Protein AF-A7F3C4-F1 (afdb_monomer_lite)

Structure (mmCIF, N/CA/C/O backbone):
data_AF-A7F3C4-F1
#
_entry.id   AF-A7F3C4-F1
#
loop_
_atom_site.group_PDB
_atom_site.id
_atom_site.type_symbol
_atom_site.label_atom_id
_atom_site.label_alt_id
_atom_site.label_comp_id
_atom_site.label_asym_id
_atom_site.label_entity_id
_atom_site.label_seq_id
_atom_site.pdbx_PDB_ins_code
_atom_site.Cartn_x
_atom_site.Cartn_y
_atom_site.Cartn_z
_atom_site.occupancy
_atom_site.B_iso_or_equiv
_atom_site.auth_seq_id
_atom_site.auth_comp_id
_atom_site.auth_asym_id
_atom_site.auth_atom_id
_atom_site.pdbx_PDB_model_num
ATOM 1 N N . MET A 1 1 ? -6.009 10.114 40.601 1.00 38.56 1 MET A N 1
ATOM 2 C CA . MET A 1 1 ? -4.936 9.278 40.024 1.00 38.56 1 MET A CA 1
ATOM 3 C C . MET A 1 1 ? -4.906 9.571 38.537 1.00 38.56 1 MET A C 1
ATOM 5 O O . MET A 1 1 ? -5.740 9.058 37.808 1.00 38.56 1 MET A O 1
ATOM 9 N N . SER A 1 2 ? -4.064 10.526 38.141 1.00 37.72 2 SER A N 1
ATOM 10 C CA . SER A 1 2 ? -3.932 10.970 36.751 1.00 37.72 2 SER A CA 1
ATOM 11 C C . SER A 1 2 ? -2.917 10.061 36.065 1.00 37.72 2 SER A C 1
ATOM 13 O O . SER A 1 2 ? -1.762 10.023 36.482 1.00 37.72 2 SER A O 1
ATOM 15 N N . SER A 1 3 ? -3.361 9.276 35.087 1.00 44.16 3 SER A N 1
ATOM 16 C CA . SER A 1 3 ? -2.473 8.575 34.164 1.00 44.16 3 SER A CA 1
ATOM 17 C C . SER A 1 3 ? -2.234 9.527 32.997 1.00 44.16 3 SER A C 1
ATOM 19 O O . SER A 1 3 ? -3.132 9.772 32.194 1.00 44.16 3 SER A O 1
ATOM 21 N N . GLU A 1 4 ? -1.057 10.147 32.968 1.00 46.09 4 GLU A N 1
ATOM 22 C CA . GLU A 1 4 ? -0.654 11.021 31.870 1.00 46.09 4 GLU A CA 1
ATOM 23 C C . GLU A 1 4 ? -0.284 10.172 30.654 1.00 46.09 4 GLU A C 1
ATOM 25 O O . GLU A 1 4 ? 0.766 9.532 30.595 1.00 46.09 4 GLU A O 1
ATOM 30 N N . TYR A 1 5 ? -1.176 10.177 29.670 1.00 38.34 5 TYR A N 1
ATOM 31 C CA . TYR A 1 5 ? -0.894 9.744 28.313 1.00 38.34 5 TYR A CA 1
ATOM 32 C C . TYR A 1 5 ? 0.098 10.730 27.673 1.00 38.34 5 TYR A C 1
ATOM 34 O O . TYR A 1 5 ? -0.235 11.900 27.479 1.00 38.34 5 TYR A O 1
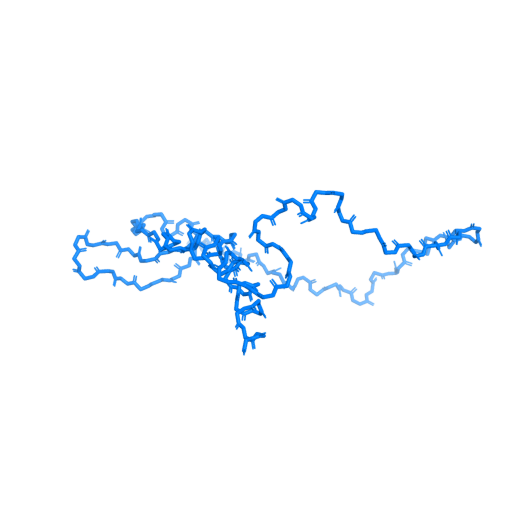ATOM 42 N N . LYS A 1 6 ? 1.317 10.277 27.349 1.00 49.38 6 LYS A N 1
ATOM 43 C CA . LYS A 1 6 ? 2.278 11.043 26.541 1.00 49.38 6 LYS A CA 1
ATOM 44 C C . LYS A 1 6 ? 2.222 10.547 25.092 1.00 49.38 6 LYS A C 1
ATOM 46 O O . LYS A 1 6 ? 2.658 9.423 24.842 1.00 49.38 6 LYS A O 1
ATOM 51 N N . PRO A 1 7 ? 1.692 11.331 24.139 1.00 39.69 7 PRO A N 1
ATOM 52 C CA . PRO A 1 7 ? 1.744 10.961 22.732 1.00 39.69 7 PRO A CA 1
ATOM 53 C C . PRO A 1 7 ? 3.201 10.949 22.248 1.00 39.69 7 PRO A C 1
ATOM 55 O O . PRO A 1 7 ? 4.004 11.791 22.649 1.00 39.69 7 PRO A O 1
ATOM 58 N N . PHE A 1 8 ? 3.532 9.994 21.376 1.00 41.62 8 PHE A N 1
ATOM 59 C CA . PHE A 1 8 ? 4.789 9.968 20.629 1.00 41.62 8 PHE A CA 1
ATOM 60 C C . PHE A 1 8 ? 4.778 11.142 19.643 1.00 41.62 8 PHE A C 1
ATOM 62 O O . PHE A 1 8 ? 4.237 11.055 18.540 1.00 41.62 8 PHE A O 1
ATOM 69 N N . LEU A 1 9 ? 5.285 12.285 20.100 1.00 42.53 9 LEU A N 1
ATOM 70 C CA . LEU A 1 9 ? 5.493 13.466 19.279 1.00 42.53 9 LEU A CA 1
ATOM 71 C C . LEU A 1 9 ? 6.650 13.173 18.320 1.00 42.53 9 LEU A C 1
ATOM 73 O O . LEU A 1 9 ? 7.810 13.189 18.718 1.00 42.53 9 LEU A O 1
ATOM 77 N N . LEU A 1 10 ? 6.335 12.963 17.040 1.00 41.47 10 LEU A N 1
ATOM 78 C CA . LEU A 1 10 ? 7.261 13.216 15.931 1.00 41.47 10 LEU A CA 1
ATOM 79 C C . LEU A 1 10 ? 7.435 14.732 15.760 1.00 41.47 10 LEU A C 1
ATOM 81 O O . LEU A 1 10 ? 7.082 15.290 14.731 1.00 41.47 10 LEU A O 1
ATOM 85 N N . ASP A 1 11 ? 7.879 15.394 16.820 1.00 42.53 11 ASP A N 1
ATOM 86 C CA . ASP A 1 11 ? 8.467 16.730 16.802 1.00 42.53 11 ASP A CA 1
ATOM 87 C C . ASP A 1 11 ? 9.097 16.954 18.183 1.00 42.53 11 ASP A C 1
ATOM 89 O O . ASP A 1 11 ? 8.724 17.846 18.950 1.00 42.53 11 ASP A O 1
ATOM 93 N N . GLU A 1 12 ? 10.026 16.071 18.567 1.00 45.69 12 GLU A N 1
ATOM 94 C CA . GLU A 1 12 ? 11.028 16.482 19.541 1.00 45.69 12 GLU A CA 1
ATOM 95 C C . GLU A 1 12 ? 11.844 17.545 18.821 1.00 45.69 12 GLU A C 1
ATOM 97 O O . GLU A 1 12 ? 12.745 17.241 18.038 1.00 45.69 12 GLU A O 1
ATOM 102 N N . LYS A 1 13 ? 11.428 18.804 19.004 1.00 42.22 13 LYS A N 1
ATOM 103 C CA . LYS A 1 13 ? 12.219 19.966 18.637 1.00 42.22 13 LYS A CA 1
ATOM 104 C C . LYS A 1 13 ? 13.604 19.713 19.187 1.00 42.22 13 LYS A C 1
ATOM 106 O O . LYS A 1 13 ? 13.822 19.845 20.392 1.00 42.22 13 LYS A O 1
ATOM 111 N N . ARG A 1 14 ? 14.506 19.325 18.288 1.00 40.12 14 ARG A N 1
ATOM 112 C CA . ARG A 1 14 ? 15.934 19.319 18.525 1.00 40.12 14 ARG A CA 1
ATOM 113 C C . ARG A 1 14 ? 16.229 20.654 19.179 1.00 40.12 14 ARG A C 1
ATOM 115 O O . ARG A 1 14 ? 15.979 21.700 18.581 1.00 40.12 14 ARG A O 1
ATOM 122 N N . SER A 1 15 ? 16.606 20.610 20.450 1.00 41.22 15 SER A N 1
ATOM 123 C CA . SER A 1 15 ? 16.979 21.809 21.173 1.00 41.22 15 SER A CA 1
ATOM 124 C C . SER A 1 15 ? 18.060 22.486 20.335 1.00 41.22 15 SER A C 1
ATOM 126 O O . SER A 1 15 ? 19.036 21.854 19.936 1.00 41.22 15 SER A O 1
ATOM 128 N N . GLU A 1 16 ? 17.876 23.766 20.014 1.00 47.62 16 GLU A N 1
ATOM 129 C CA . GLU A 1 16 ? 18.796 24.544 19.164 1.00 47.62 16 GLU A CA 1
ATOM 130 C C . GLU A 1 16 ? 20.191 24.744 19.807 1.00 47.62 16 GLU A C 1
ATOM 132 O O . GLU A 1 16 ? 20.983 25.553 19.342 1.00 47.62 16 GLU A O 1
ATOM 137 N N . ASN A 1 17 ? 20.503 23.983 20.864 1.00 46.59 17 ASN A N 1
ATOM 138 C CA . ASN A 1 17 ? 21.715 24.048 21.671 1.00 46.59 17 ASN A CA 1
ATOM 139 C C . ASN A 1 17 ? 22.392 22.673 21.848 1.00 46.59 17 ASN A C 1
ATOM 141 O O . ASN A 1 17 ? 23.217 22.520 22.747 1.00 46.59 17 ASN A O 1
ATOM 145 N N . GLU A 1 18 ? 22.067 21.663 21.036 1.00 52.34 18 GLU A N 1
ATOM 146 C CA . GLU A 1 18 ? 23.050 20.606 20.792 1.00 52.34 18 GLU A CA 1
ATOM 147 C C . GLU A 1 18 ? 24.164 21.235 19.961 1.00 52.34 18 GLU A C 1
ATOM 149 O O . GLU A 1 18 ? 24.002 21.441 18.756 1.00 52.34 18 GLU A O 1
ATOM 154 N N . GLU A 1 19 ? 25.280 21.583 20.611 1.00 55.03 19 GLU A N 1
ATOM 155 C CA . GLU A 1 19 ? 26.551 21.750 19.914 1.00 55.03 19 GLU A CA 1
ATOM 156 C C . GLU A 1 19 ? 26.677 20.554 18.980 1.00 55.03 19 GLU A C 1
ATOM 158 O O . GLU A 1 19 ? 26.792 19.413 19.430 1.00 55.03 19 GLU A O 1
ATOM 163 N N . SER A 1 20 ? 26.549 20.806 17.676 1.00 58.72 20 SER A N 1
ATOM 164 C CA . SER A 1 20 ? 26.784 19.785 16.677 1.00 58.72 20 SER A CA 1
ATOM 165 C C . SER A 1 20 ? 28.177 19.265 16.973 1.00 58.72 20 SER A C 1
ATOM 167 O O . SER A 1 20 ? 29.143 20.014 16.794 1.00 58.72 20 SER A O 1
ATOM 169 N N . GLU A 1 21 ? 28.283 18.036 17.483 1.00 60.91 21 GLU A N 1
ATOM 170 C CA . GLU A 1 21 ? 29.562 17.355 17.555 1.00 60.91 21 GLU A CA 1
ATOM 171 C C . GLU A 1 21 ? 30.211 17.582 16.197 1.00 60.91 21 GLU A C 1
ATOM 173 O O . GLU A 1 21 ? 29.628 17.280 15.152 1.00 60.91 21 GLU A O 1
ATOM 178 N N . ASN A 1 22 ? 31.351 18.265 16.197 1.00 60.66 22 ASN A N 1
ATOM 179 C CA . ASN A 1 22 ? 32.056 18.565 14.971 1.00 60.66 22 ASN A CA 1
ATOM 180 C C . ASN A 1 22 ? 32.716 17.259 14.541 1.00 60.66 22 ASN A C 1
ATOM 182 O O . AS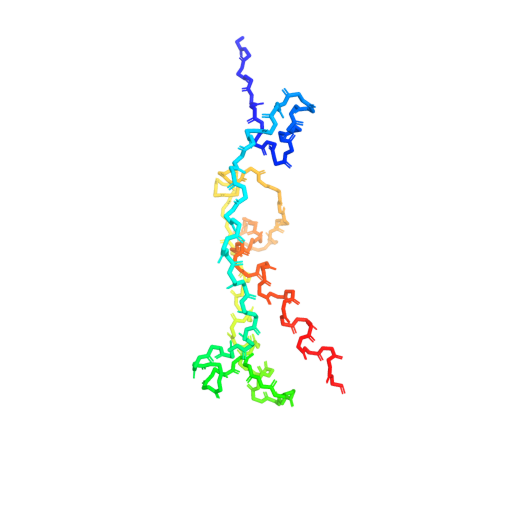N A 1 22 ? 33.890 17.015 14.823 1.00 60.66 22 ASN A O 1
ATOM 186 N N . TRP A 1 23 ? 31.917 16.372 13.949 1.00 64.00 23 TRP A N 1
ATOM 187 C CA . TRP A 1 23 ? 32.405 15.166 13.317 1.00 64.00 23 TRP A CA 1
ATOM 188 C C . TRP A 1 23 ? 33.408 15.631 12.266 1.00 64.00 23 TRP A C 1
ATOM 190 O O . TRP A 1 23 ? 33.032 16.415 11.388 1.00 64.00 23 TRP A O 1
ATOM 200 N N . PRO A 1 24 ? 34.688 15.230 12.368 1.00 75.88 24 PRO A N 1
ATOM 201 C CA . PRO A 1 24 ? 35.686 15.687 11.425 1.00 75.88 24 PRO A CA 1
ATOM 202 C C . PRO A 1 24 ? 35.204 15.311 10.029 1.00 75.88 24 PRO A C 1
ATOM 204 O O . PRO A 1 24 ? 34.923 14.143 9.751 1.00 75.88 24 PRO A O 1
ATOM 207 N N . ALA A 1 25 ? 35.069 16.317 9.164 1.00 76.00 25 ALA A N 1
ATOM 208 C CA . ALA A 1 25 ? 34.800 16.077 7.761 1.00 76.00 25 ALA A CA 1
ATOM 209 C C . ALA A 1 25 ? 35.855 15.089 7.256 1.00 76.00 25 ALA A C 1
ATOM 211 O O . ALA A 1 25 ? 37.054 15.286 7.466 1.00 76.00 25 ALA A O 1
ATOM 212 N N . ILE A 1 26 ? 35.415 13.999 6.629 1.00 82.00 26 ILE A N 1
ATOM 213 C CA . ILE A 1 26 ? 36.334 13.050 6.008 1.00 82.00 26 ILE A CA 1
ATOM 214 C C . ILE A 1 26 ? 36.880 13.759 4.766 1.00 82.00 26 ILE A C 1
ATOM 216 O O . ILE A 1 26 ? 36.268 13.712 3.701 1.00 82.00 26 ILE A O 1
ATOM 220 N N . SER A 1 27 ? 38.000 14.468 4.928 1.00 78.69 27 SER A N 1
ATOM 221 C CA . SER A 1 27 ? 38.593 15.347 3.910 1.00 78.69 27 SER A CA 1
ATOM 222 C C . SER A 1 27 ? 38.863 14.641 2.578 1.00 78.69 27 SER A C 1
ATOM 224 O O . SER A 1 27 ? 38.841 15.278 1.529 1.00 78.69 27 SER A O 1
ATOM 226 N N . ASP A 1 28 ? 39.060 13.321 2.616 1.00 85.56 28 ASP A N 1
ATOM 227 C CA . ASP A 1 28 ? 39.353 12.483 1.451 1.00 85.56 28 ASP A CA 1
ATOM 228 C C . ASP A 1 28 ? 38.136 11.689 0.935 1.00 85.56 28 ASP A C 1
ATOM 230 O O . ASP A 1 28 ? 38.277 10.831 0.056 1.00 85.56 28 ASP A O 1
ATOM 234 N N . LEU A 1 29 ? 36.926 11.947 1.453 1.00 85.31 29 LEU A N 1
ATOM 235 C CA . LEU A 1 29 ? 35.712 11.276 0.991 1.00 85.31 29 LEU A CA 1
ATOM 236 C C . LEU A 1 29 ? 35.343 11.754 -0.415 1.00 85.31 29 LEU A C 1
ATOM 238 O O . LEU A 1 29 ? 34.790 12.834 -0.620 1.00 85.31 29 LEU A O 1
ATOM 242 N N . LYS A 1 30 ? 35.598 10.899 -1.401 1.00 85.75 30 LYS A N 1
ATOM 243 C CA . LYS A 1 30 ? 35.145 11.108 -2.775 1.00 85.75 30 LYS A CA 1
ATOM 244 C C . LYS A 1 30 ? 33.751 10.511 -2.936 1.00 85.75 30 LYS A C 1
ATOM 246 O O . LYS A 1 30 ? 33.610 9.307 -3.127 1.00 85.75 30 LYS A O 1
ATOM 251 N N . ILE A 1 31 ? 32.722 11.352 -2.859 1.00 85.50 31 ILE A N 1
ATOM 252 C CA . ILE A 1 31 ? 31.350 10.946 -3.179 1.00 85.50 31 ILE A CA 1
ATOM 253 C C . ILE A 1 31 ? 31.212 10.912 -4.700 1.00 85.50 31 ILE A C 1
ATOM 255 O O . ILE A 1 31 ? 31.308 11.943 -5.364 1.00 85.50 31 ILE A O 1
ATOM 259 N N . GLN A 1 32 ? 30.972 9.727 -5.252 1.00 85.56 32 GLN A N 1
ATOM 260 C CA . GLN A 1 32 ? 30.599 9.567 -6.651 1.00 85.56 32 GLN A CA 1
ATOM 261 C C . GLN A 1 32 ? 29.126 9.174 -6.721 1.00 85.56 32 GLN A C 1
ATOM 263 O O . GLN A 1 32 ? 28.744 8.094 -6.277 1.00 85.56 32 GLN A O 1
ATOM 268 N N . TYR A 1 33 ? 28.294 10.048 -7.286 1.00 83.38 33 TYR A N 1
ATOM 269 C CA . TYR A 1 33 ? 26.911 9.702 -7.587 1.00 83.38 33 TYR A CA 1
ATOM 270 C C . TYR A 1 33 ? 26.871 8.919 -8.898 1.00 83.38 33 TYR A C 1
ATOM 272 O O . TYR A 1 33 ? 27.157 9.462 -9.966 1.00 83.38 33 TYR A O 1
ATOM 280 N N . VAL A 1 34 ? 26.529 7.638 -8.809 1.00 83.31 34 VAL A N 1
ATOM 281 C CA . VAL A 1 34 ? 26.244 6.803 -9.974 1.00 83.31 34 VAL A CA 1
ATOM 282 C C . VAL A 1 34 ? 24.776 6.399 -9.877 1.00 83.31 34 VAL A C 1
ATOM 284 O O . VAL A 1 34 ? 24.421 5.691 -8.933 1.00 83.31 34 VAL A O 1
ATOM 287 N N . PRO A 1 35 ? 23.904 6.845 -10.798 1.00 77.38 35 PRO A N 1
ATOM 288 C CA . PRO A 1 35 ? 22.529 6.379 -10.827 1.00 77.38 35 PRO A CA 1
ATOM 289 C C . PRO A 1 35 ? 22.535 4.911 -11.254 1.00 77.38 35 PRO A C 1
ATOM 291 O O . PRO A 1 35 ? 22.705 4.584 -12.427 1.00 77.38 35 PRO A O 1
ATOM 294 N N . VAL A 1 36 ? 22.393 4.018 -10.280 1.00 75.75 36 VAL A N 1
ATOM 295 C CA . VAL A 1 36 ? 22.224 2.588 -10.522 1.00 75.75 36 VAL A CA 1
ATOM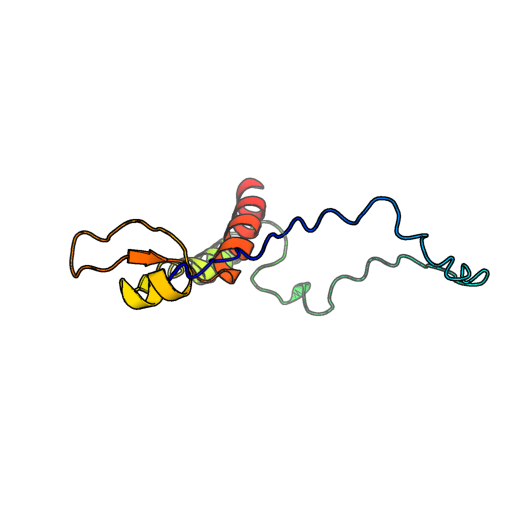 296 C C . VAL A 1 36 ? 20.746 2.290 -10.342 1.00 75.75 36 VAL A C 1
ATOM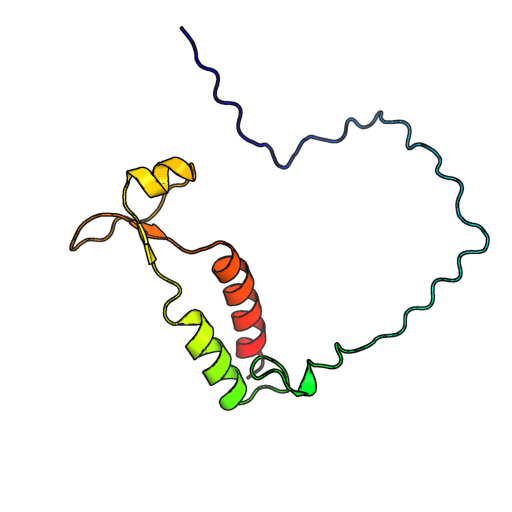 298 O O . VAL A 1 36 ? 20.215 2.410 -9.239 1.00 75.75 36 VAL A O 1
ATOM 301 N N . ALA A 1 37 ? 20.067 1.933 -11.432 1.00 71.94 37 ALA A N 1
ATOM 302 C CA . ALA A 1 37 ? 18.747 1.337 -11.307 1.00 71.94 37 ALA A CA 1
ATOM 303 C C . ALA A 1 37 ? 18.894 0.021 -10.521 1.00 71.94 37 ALA A C 1
ATOM 305 O O . ALA A 1 37 ? 19.832 -0.733 -10.805 1.00 71.94 37 ALA A O 1
ATOM 306 N N . PRO A 1 38 ? 18.007 -0.271 -9.555 1.00 75.12 38 PRO A N 1
ATOM 307 C CA . PRO A 1 38 ? 17.959 -1.582 -8.927 1.00 75.12 38 PRO A CA 1
ATOM 308 C C . PRO A 1 38 ? 17.970 -2.668 -10.014 1.00 75.12 38 PRO A C 1
ATOM 310 O O . PRO A 1 38 ? 17.225 -2.551 -10.992 1.00 75.12 38 PRO A O 1
ATOM 313 N N . PRO A 1 39 ? 18.848 -3.680 -9.916 1.00 74.56 39 PRO A N 1
ATOM 314 C CA . PRO A 1 39 ? 19.067 -4.639 -11.000 1.00 74.56 39 PRO A CA 1
ATOM 315 C C . PRO A 1 39 ? 17.806 -5.443 -11.360 1.00 74.56 39 PRO A C 1
ATOM 317 O O . PRO A 1 39 ? 17.692 -5.955 -12.469 1.00 74.56 39 PRO A O 1
ATOM 320 N N . ASP A 1 40 ? 16.853 -5.523 -10.438 1.00 79.31 40 ASP A N 1
ATOM 321 C CA . ASP A 1 40 ? 15.556 -6.186 -10.542 1.00 79.31 40 ASP A CA 1
ATOM 322 C C . ASP A 1 40 ? 14.420 -5.267 -11.027 1.00 79.31 40 ASP A C 1
ATOM 324 O O . ASP A 1 40 ? 13.346 -5.756 -11.391 1.00 79.31 40 ASP A O 1
ATOM 328 N N . LEU A 1 41 ? 14.647 -3.951 -11.112 1.00 78.56 41 LEU A N 1
ATOM 329 C CA . LEU A 1 41 ? 13.640 -2.985 -11.557 1.00 78.56 41 LEU A CA 1
ATOM 330 C C . LEU A 1 41 ? 13.065 -3.308 -12.952 1.00 78.56 41 LEU A C 1
ATOM 332 O O . LEU A 1 41 ? 11.846 -3.246 -13.097 1.00 78.56 41 LEU A O 1
ATOM 336 N N . PRO A 1 42 ? 13.870 -3.720 -13.960 1.00 78.19 42 PRO A N 1
ATOM 337 C CA . PRO A 1 42 ? 13.352 -4.090 -15.281 1.00 78.19 42 PRO A CA 1
ATOM 338 C C . PRO A 1 42 ? 12.439 -5.323 -15.281 1.00 78.19 42 PRO A C 1
ATOM 340 O O . PRO A 1 42 ? 11.668 -5.509 -16.216 1.00 78.19 42 PRO A O 1
ATOM 343 N N . SER A 1 43 ? 12.545 -6.181 -14.262 1.00 84.56 43 SER A N 1
ATOM 344 C CA . SER A 1 43 ? 11.692 -7.366 -14.101 1.00 84.56 43 SER A CA 1
ATOM 345 C C . SER A 1 43 ? 10.465 -7.124 -13.223 1.00 84.56 43 SER A C 1
ATOM 347 O O . SER A 1 43 ? 9.615 -8.007 -13.106 1.00 84.56 43 SER A O 1
ATOM 349 N N . SER A 1 44 ? 10.367 -5.953 -12.590 1.00 89.81 44 SER A N 1
ATOM 350 C CA . SER A 1 44 ? 9.253 -5.633 -11.707 1.00 89.81 44 SER A CA 1
ATOM 351 C C . SER A 1 44 ? 7.979 -5.396 -12.521 1.00 89.81 44 SER A C 1
ATOM 353 O O . SER A 1 44 ? 7.983 -4.547 -13.411 1.00 89.81 44 SER A O 1
ATOM 355 N N . PRO A 1 45 ? 6.853 -6.053 -12.188 1.00 92.31 45 PRO A N 1
ATOM 356 C CA . PRO A 1 45 ? 5.579 -5.789 -12.854 1.00 92.31 45 PRO A CA 1
ATOM 357 C C . PRO A 1 45 ? 4.993 -4.416 -12.479 1.00 92.31 45 PRO A C 1
ATOM 359 O O . PRO A 1 45 ? 4.023 -3.977 -13.086 1.00 92.31 45 PRO A O 1
ATOM 362 N N . TYR A 1 46 ? 5.567 -3.742 -11.476 1.00 90.00 46 TYR A N 1
ATOM 363 C CA . TYR A 1 46 ? 5.108 -2.452 -10.954 1.00 90.00 46 TYR A CA 1
ATOM 364 C C . TYR A 1 46 ? 5.916 -1.260 -11.490 1.00 90.00 46 TYR A C 1
ATOM 366 O O . TYR A 1 46 ? 5.673 -0.124 -11.078 1.00 90.00 46 TYR A O 1
ATOM 374 N N . ALA A 1 47 ? 6.902 -1.505 -12.358 1.00 86.50 47 ALA A N 1
ATOM 375 C CA . ALA A 1 47 ? 7.808 -0.491 -12.886 1.00 86.50 47 ALA A CA 1
ATOM 376 C C . ALA A 1 47 ? 7.895 -0.559 -14.417 1.00 86.50 47 ALA A C 1
ATOM 378 O O . ALA A 1 47 ? 7.668 -1.600 -15.024 1.00 86.50 47 ALA A 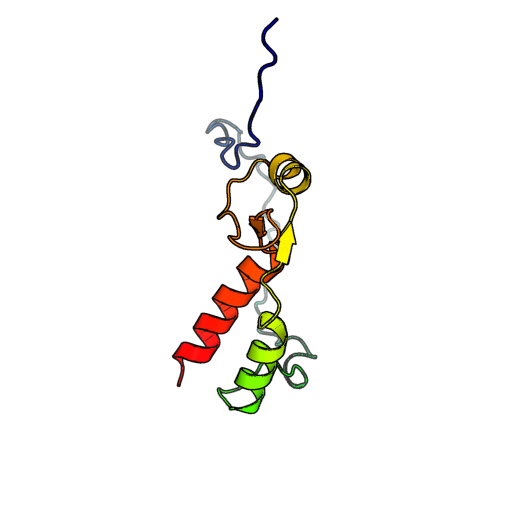O 1
ATOM 379 N N . GLY A 1 48 ? 8.259 0.564 -15.035 1.00 83.50 48 GLY A N 1
ATOM 380 C CA . GLY A 1 48 ? 8.371 0.706 -16.485 1.00 83.50 48 GLY A CA 1
ATOM 381 C C . GLY A 1 48 ? 7.544 1.879 -17.017 1.00 83.50 48 GLY A C 1
ATOM 382 O O . GLY A 1 48 ? 6.976 2.638 -16.229 1.00 83.50 48 GLY A O 1
ATOM 383 N N . PRO A 1 49 ? 7.500 2.064 -18.346 1.00 84.06 49 PRO A N 1
ATOM 384 C CA . PRO A 1 49 ? 6.610 3.035 -18.972 1.00 84.06 49 PRO A CA 1
ATOM 385 C C . PRO A 1 49 ? 5.131 2.745 -18.645 1.00 84.06 49 PRO A C 1
ATOM 387 O O . PRO A 1 49 ? 4.778 1.573 -18.465 1.00 84.06 49 PRO A O 1
ATOM 390 N N . PRO A 1 50 ? 4.261 3.775 -18.619 1.00 84.38 50 PRO A N 1
ATOM 391 C CA . PRO A 1 50 ? 2.819 3.589 -18.467 1.00 84.38 50 PRO A CA 1
ATOM 392 C C . PRO A 1 50 ? 2.280 2.556 -19.462 1.00 84.38 50 PRO A C 1
ATOM 394 O O . PRO A 1 50 ? 2.589 2.604 -20.656 1.00 84.38 50 PRO A O 1
ATOM 397 N N . SER A 1 51 ? 1.528 1.582 -18.956 1.00 88.44 51 SER A N 1
ATOM 398 C CA . SER A 1 51 ? 0.947 0.498 -19.747 1.00 88.44 51 SER A CA 1
ATOM 399 C C . SER A 1 51 ? -0.155 -0.208 -18.966 1.00 88.44 51 SER A C 1
ATOM 401 O O . SER A 1 51 ? -0.069 -0.320 -17.741 1.00 88.44 51 SER A O 1
ATOM 403 N N . ASP A 1 52 ? -1.114 -0.799 -19.683 1.00 92.31 52 ASP A N 1
ATOM 404 C CA . ASP A 1 52 ? -2.203 -1.586 -19.090 1.00 92.31 52 ASP A CA 1
ATOM 405 C C . ASP A 1 52 ? -1.687 -2.684 -18.148 1.00 92.31 52 ASP A C 1
ATOM 407 O O . ASP A 1 52 ? -2.296 -2.974 -17.121 1.00 92.31 52 ASP A O 1
ATOM 411 N N . SER A 1 53 ? -0.539 -3.296 -18.465 1.00 92.44 53 SER A N 1
ATOM 412 C CA . SE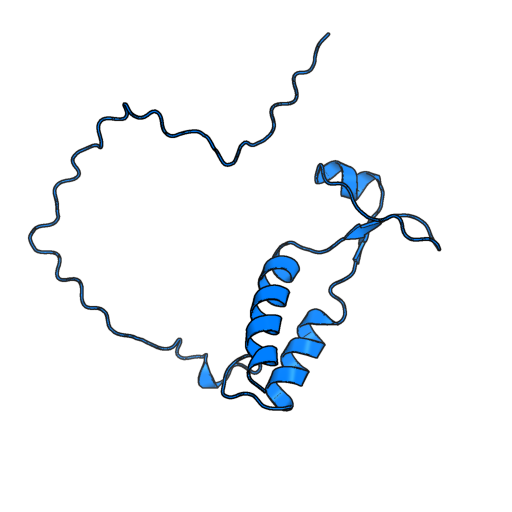R A 1 53 ? 0.073 -4.319 -17.612 1.00 92.44 53 SER A CA 1
ATOM 413 C C . SER A 1 53 ? 0.551 -3.771 -16.269 1.00 92.44 53 SER A C 1
ATOM 415 O O . SER A 1 53 ? 0.365 -4.435 -15.248 1.00 92.44 53 SER A O 1
ATOM 417 N N . VAL A 1 54 ? 1.147 -2.574 -16.261 1.00 91.38 54 VAL A N 1
ATOM 418 C CA . VAL A 1 54 ? 1.631 -1.923 -15.035 1.00 91.38 54 VAL A CA 1
ATOM 419 C C . VAL A 1 54 ? 0.440 -1.466 -14.195 1.00 91.38 54 VAL A C 1
ATOM 421 O O . VAL A 1 54 ? 0.393 -1.748 -12.996 1.00 91.38 54 VAL A O 1
ATOM 424 N N . ASP A 1 55 ? -0.571 -0.863 -14.821 1.00 91.12 55 ASP A N 1
ATOM 425 C CA . ASP A 1 55 ? -1.796 -0.441 -14.134 1.00 91.12 55 ASP A CA 1
ATOM 426 C C . ASP A 1 55 ? -2.544 -1.633 -13.531 1.00 91.12 55 ASP A C 1
ATOM 428 O O . ASP A 1 55 ? -2.975 -1.594 -12.375 1.00 91.12 55 ASP A O 1
ATOM 432 N N . GLN A 1 56 ? -2.637 -2.743 -14.267 1.00 93.81 56 GLN A N 1
ATOM 433 C CA . GLN A 1 56 ? -3.266 -3.966 -13.780 1.00 93.81 56 GLN A CA 1
ATOM 434 C C . GLN A 1 56 ? -2.493 -4.589 -12.610 1.00 93.81 56 GLN A C 1
ATOM 436 O O . GLN A 1 56 ? -3.118 -5.122 -11.685 1.00 93.81 56 GLN A O 1
ATOM 441 N N . ALA A 1 57 ? -1.157 -4.528 -12.626 1.00 94.19 57 ALA A N 1
ATOM 442 C CA . ALA A 1 57 ? -0.328 -4.985 -11.515 1.00 94.19 57 ALA A CA 1
ATOM 443 C C . ALA A 1 57 ? -0.587 -4.145 -10.255 1.00 94.19 57 ALA A C 1
ATOM 445 O O . ALA A 1 57 ? -0.892 -4.707 -9.200 1.00 94.19 57 ALA A O 1
ATOM 446 N N . TRP A 1 58 ? -0.562 -2.813 -10.372 1.00 93.69 58 TRP A N 1
ATOM 447 C CA . TRP A 1 58 ? -0.879 -1.902 -9.266 1.00 93.69 58 TRP A CA 1
ATOM 448 C C . TRP A 1 58 ? -2.309 -2.078 -8.746 1.00 93.69 58 TRP A C 1
ATOM 450 O O . TRP A 1 58 ? -2.518 -2.147 -7.533 1.00 93.69 58 TRP A O 1
ATOM 460 N N . HIS A 1 59 ? -3.287 -2.229 -9.641 1.00 92.50 59 HIS A N 1
ATOM 461 C CA . HIS A 1 59 ? -4.670 -2.510 -9.266 1.00 92.50 59 HIS A CA 1
ATOM 462 C C . HIS A 1 59 ? -4.777 -3.808 -8.460 1.00 92.50 59 HIS A C 1
ATOM 464 O O . HIS A 1 59 ? -5.391 -3.832 -7.395 1.00 92.50 59 HIS A O 1
ATOM 470 N N . ASN A 1 60 ? -4.147 -4.888 -8.930 1.00 93.88 60 ASN A N 1
ATOM 471 C CA . ASN A 1 60 ? -4.181 -6.177 -8.241 1.00 93.88 60 ASN A CA 1
ATOM 472 C C . ASN A 1 60 ? -3.520 -6.137 -6.863 1.00 93.88 60 ASN A C 1
ATOM 474 O O . ASN A 1 60 ? -3.968 -6.855 -5.972 1.00 93.88 60 ASN A O 1
ATOM 478 N N . LEU A 1 61 ? -2.492 -5.305 -6.692 1.00 92.69 61 LEU A N 1
ATOM 479 C CA . LEU A 1 61 ? -1.823 -5.112 -5.410 1.00 92.69 61 LEU A CA 1
ATOM 480 C C . LEU A 1 61 ? -2.697 -4.346 -4.404 1.00 92.69 61 LEU A C 1
ATOM 482 O O . LEU A 1 61 ? -2.648 -4.641 -3.213 1.00 92.69 61 LEU A O 1
ATOM 486 N N . LEU A 1 62 ? -3.483 -3.366 -4.864 1.00 92.56 62 LEU A N 1
ATOM 487 C CA . LEU A 1 62 ? -4.189 -2.421 -3.988 1.00 92.56 62 LEU A CA 1
ATOM 488 C C . LEU A 1 62 ? -5.699 -2.667 -3.850 1.00 92.56 62 LEU A C 1
ATOM 490 O O . LEU A 1 62 ? -6.311 -2.128 -2.930 1.00 92.56 62 LEU A O 1
ATOM 494 N N . LYS A 1 63 ? -6.319 -3.480 -4.714 1.00 91.81 63 LYS A N 1
ATOM 495 C CA . LYS A 1 63 ? -7.783 -3.685 -4.736 1.00 91.81 63 LYS A CA 1
ATOM 496 C C . LYS A 1 63 ? -8.386 -4.139 -3.398 1.00 91.81 63 LYS A C 1
ATOM 498 O O . LYS A 1 63 ? -9.504 -3.746 -3.081 1.00 91.81 63 LYS A O 1
ATOM 503 N N . ASP A 1 64 ? -7.629 -4.890 -2.598 1.00 90.62 64 ASP A N 1
ATOM 504 C CA . ASP A 1 64 ? -8.076 -5.462 -1.320 1.00 90.62 64 ASP A CA 1
ATOM 505 C C . ASP A 1 64 ? -7.436 -4.760 -0.103 1.00 90.62 64 ASP A C 1
ATOM 507 O O . ASP A 1 64 ? -7.368 -5.318 0.990 1.00 90.62 64 ASP A O 1
ATOM 511 N N . MET A 1 65 ? -6.959 -3.518 -0.266 1.00 92.19 65 MET A N 1
ATOM 512 C CA . MET A 1 65 ? -6.269 -2.780 0.807 1.00 92.19 65 MET A CA 1
ATOM 513 C C . MET A 1 65 ? -7.178 -2.365 1.974 1.00 92.19 65 MET A C 1
ATOM 515 O O . MET A 1 65 ? -6.698 -2.060 3.067 1.00 92.19 65 MET A O 1
ATOM 519 N N . ASN A 1 66 ? -8.491 -2.341 1.741 1.00 93.00 66 ASN A N 1
ATOM 520 C CA . ASN A 1 66 ? -9.499 -2.016 2.741 1.00 93.00 66 ASN A CA 1
ATOM 521 C C . ASN A 1 66 ? -9.738 -3.225 3.649 1.00 93.00 66 ASN A C 1
ATOM 523 O O . ASN A 1 66 ? -10.349 -4.204 3.223 1.00 93.00 66 ASN A O 1
ATOM 527 N N . ILE A 1 67 ? -9.327 -3.137 4.912 1.00 93.56 67 ILE A N 1
ATOM 528 C CA . ILE A 1 67 ? -9.593 -4.178 5.908 1.00 93.56 67 ILE A CA 1
ATOM 529 C C . ILE A 1 67 ? -10.640 -3.717 6.920 1.00 93.56 67 ILE A C 1
ATOM 531 O O . ILE A 1 67 ? -10.817 -2.522 7.171 1.00 93.56 67 ILE A O 1
ATOM 535 N N . ARG A 1 68 ? -11.340 -4.687 7.510 1.00 95.38 68 ARG A N 1
ATOM 536 C CA . ARG A 1 68 ? -12.246 -4.470 8.638 1.00 95.38 68 ARG A CA 1
ATOM 537 C C . ARG A 1 68 ? -11.521 -4.815 9.930 1.00 95.38 68 ARG A C 1
ATOM 539 O O . ARG A 1 68 ? -10.995 -5.917 10.047 1.00 95.38 68 ARG A O 1
ATOM 546 N N . VAL A 1 69 ? -11.557 -3.901 10.891 1.00 95.69 69 VAL A N 1
ATOM 547 C CA . VAL A 1 69 ? -11.010 -4.098 12.238 1.00 95.69 69 VAL A CA 1
ATOM 548 C C . VAL A 1 69 ? -12.086 -3.893 13.297 1.00 95.69 69 VAL A C 1
ATOM 550 O O . VAL A 1 69 ? -13.063 -3.164 13.099 1.00 95.69 69 VAL A O 1
ATOM 553 N N . THR A 1 70 ? -11.922 -4.552 14.432 1.00 95.88 70 THR A N 1
ATOM 554 C CA . THR A 1 70 ? -12.761 -4.358 15.617 1.00 95.88 70 THR A CA 1
ATOM 555 C C . THR A 1 70 ? -12.461 -3.018 16.300 1.00 95.88 70 THR A C 1
ATOM 557 O O . THR A 1 70 ? -11.452 -2.368 16.025 1.00 95.88 70 THR A O 1
ATOM 560 N N . ALA A 1 71 ? -13.337 -2.598 17.219 1.00 94.69 71 ALA A N 1
ATOM 561 C CA . ALA A 1 71 ? -13.091 -1.415 18.047 1.00 94.69 71 ALA A CA 1
ATOM 562 C C . ALA A 1 71 ? -11.803 -1.562 18.879 1.00 94.69 71 ALA A C 1
ATOM 564 O O . ALA A 1 71 ? -10.990 -0.646 18.918 1.00 94.69 71 ALA A O 1
ATOM 565 N N . GLU A 1 72 ? -11.583 -2.743 19.467 1.00 95.19 72 GLU A N 1
ATOM 566 C CA . GLU A 1 72 ? -10.411 -3.033 20.301 1.00 95.19 72 GLU A CA 1
ATOM 567 C C . GLU A 1 72 ? -9.098 -2.951 19.502 1.00 95.19 72 GLU A C 1
ATOM 569 O O . GLU A 1 72 ? -8.102 -2.404 19.973 1.00 95.19 72 GLU A O 1
ATOM 574 N N . GLU A 1 73 ? -9.076 -3.472 18.272 1.00 95.19 73 GLU A N 1
ATOM 575 C CA . GLU A 1 73 ? -7.908 -3.375 17.386 1.00 95.19 73 GLU A CA 1
ATOM 576 C C . GLU A 1 73 ? -7.625 -1.931 16.960 1.00 95.19 73 GLU A C 1
ATOM 578 O O . GLU A 1 73 ? -6.464 -1.519 16.919 1.00 95.19 73 GLU A O 1
ATOM 583 N N . LEU A 1 74 ? -8.671 -1.144 16.688 1.00 95.56 74 LEU A N 1
ATOM 584 C CA . LEU A 1 74 ? -8.524 0.270 16.351 1.00 95.56 74 LEU A CA 1
ATOM 585 C C . LEU A 1 74 ? -7.979 1.075 17.541 1.00 95.56 74 LEU A C 1
ATOM 587 O O . LEU A 1 74 ? -7.056 1.874 17.367 1.00 95.56 74 LEU A O 1
ATOM 591 N N . GLU A 1 75 ? -8.482 0.831 18.752 1.00 94.75 75 GLU A N 1
ATOM 592 C CA . GLU A 1 75 ? -8.022 1.495 19.979 1.00 94.75 75 GLU A CA 1
ATOM 593 C C . GLU A 1 75 ? -6.535 1.243 20.257 1.00 94.75 75 GLU A C 1
ATOM 595 O O . GLU A 1 75 ? -5.822 2.172 20.641 1.00 94.75 75 GLU A O 1
ATOM 600 N N . LYS A 1 76 ? -6.028 0.033 19.971 1.00 94.88 76 LYS A N 1
ATOM 601 C CA . LYS A 1 76 ? -4.591 -0.293 20.093 1.00 94.88 76 LYS A CA 1
ATOM 602 C C . LYS A 1 76 ? -3.700 0.596 19.224 1.00 94.88 76 LYS A C 1
ATOM 604 O O . LYS A 1 76 ? -2.552 0.841 19.584 1.00 94.88 76 LYS A O 1
ATOM 609 N N . SER A 1 77 ? -4.216 1.085 18.096 1.00 89.62 77 SER A N 1
ATOM 610 C CA . SER A 1 77 ? -3.492 2.010 17.216 1.00 89.62 77 SER A CA 1
ATOM 611 C C . SER A 1 77 ? -3.597 3.480 17.644 1.00 89.62 77 SER A C 1
ATOM 613 O O . SER A 1 77 ? -2.886 4.321 17.097 1.00 89.62 77 SER A O 1
ATOM 615 N N . ASN A 1 78 ? -4.468 3.799 18.610 1.00 93.56 78 ASN A N 1
ATOM 616 C CA . ASN A 1 78 ? -4.826 5.162 19.010 1.00 93.56 78 ASN A CA 1
ATOM 617 C C . ASN A 1 78 ? -5.246 6.053 17.820 1.00 93.56 78 ASN A C 1
ATOM 619 O O . ASN A 1 78 ? -4.910 7.237 17.749 1.00 93.56 78 ASN A O 1
ATOM 623 N N . GLN A 1 79 ? -5.978 5.477 16.865 1.00 90.50 79 GLN A N 1
ATOM 624 C CA . GLN A 1 79 ? -6.519 6.184 15.704 1.00 90.50 79 GLN A CA 1
ATOM 625 C C . GLN A 1 79 ? -8.046 6.176 15.720 1.00 90.50 79 GLN A C 1
ATOM 627 O O . GLN A 1 79 ? -8.688 5.407 16.433 1.00 90.50 79 GLN A O 1
ATOM 632 N N . LYS A 1 80 ? -8.640 7.055 14.913 1.00 93.44 80 LYS A N 1
ATOM 633 C CA . LYS A 1 80 ? -10.079 7.069 14.644 1.00 93.44 80 LYS A CA 1
ATOM 634 C C . LYS A 1 80 ? -10.310 6.669 13.201 1.00 93.44 80 LYS A C 1
ATOM 636 O O . LYS A 1 80 ? -9.509 7.009 12.335 1.00 93.44 80 LYS A O 1
ATOM 641 N N . SER A 1 81 ? -11.424 5.997 12.950 1.00 95.44 81 SER A N 1
ATOM 642 C CA . SER A 1 81 ? -11.800 5.600 11.602 1.00 95.44 81 SER A CA 1
ATOM 643 C C . SER A 1 81 ? -13.314 5.585 11.402 1.00 95.44 81 SER A C 1
ATOM 645 O O . SER A 1 81 ? -14.090 5.822 12.331 1.00 95.44 81 SER A O 1
ATOM 647 N N . ILE A 1 82 ? -13.727 5.327 10.166 1.00 94.69 82 ILE A N 1
ATOM 648 C CA . ILE A 1 82 ? -15.114 5.255 9.722 1.00 94.69 82 ILE A CA 1
ATOM 649 C C . ILE A 1 82 ? -15.704 3.906 10.144 1.00 94.69 82 ILE A C 1
ATOM 651 O O . ILE A 1 82 ? -15.142 2.849 9.848 1.00 94.69 82 ILE A O 1
ATOM 655 N N . ALA A 1 83 ? -16.844 3.951 10.835 1.00 96.12 83 ALA A N 1
ATOM 656 C CA . ALA A 1 83 ? -17.604 2.761 11.199 1.00 96.12 83 ALA A CA 1
ATOM 657 C C . ALA A 1 83 ? -18.295 2.162 9.966 1.00 96.12 83 ALA A C 1
ATOM 659 O O . ALA A 1 83 ? -18.854 2.888 9.141 1.00 96.12 83 ALA A O 1
ATOM 660 N N . LEU A 1 84 ? -18.275 0.836 9.852 1.00 95.56 84 LEU A N 1
ATOM 661 C CA . LEU A 1 84 ? -18.900 0.119 8.744 1.00 95.56 84 LEU A CA 1
ATOM 662 C C . LEU A 1 84 ? -20.365 -0.225 9.077 1.00 95.56 84 LEU A C 1
ATOM 664 O O . LEU A 1 84 ? -20.636 -0.700 10.182 1.00 95.56 84 LEU A O 1
ATOM 668 N N . PRO A 1 85 ? -21.310 -0.018 8.138 1.00 89.12 85 PRO A N 1
ATOM 669 C CA . PRO A 1 85 ? -22.747 -0.098 8.419 1.00 89.12 85 PRO A CA 1
ATOM 670 C C . PRO A 1 85 ? -23.244 -1.521 8.709 1.00 89.12 85 PRO A C 1
ATOM 672 O O . PRO A 1 85 ? -24.069 -1.719 9.595 1.00 89.12 85 PRO A O 1
ATOM 675 N N . GLU A 1 86 ? -22.728 -2.522 7.997 1.00 88.50 86 GLU A N 1
ATOM 676 C CA . GLU A 1 86 ? -23.136 -3.923 8.143 1.00 88.50 86 GLU A CA 1
ATOM 677 C C . GLU A 1 86 ? -22.027 -4.736 8.803 1.00 88.50 86 GLU A C 1
ATOM 679 O O . GLU A 1 86 ? -20.869 -4.626 8.401 1.00 88.50 86 GLU A O 1
ATOM 684 N N . GLY A 1 87 ? -22.362 -5.551 9.808 1.00 85.12 87 GLY A N 1
ATOM 685 C CA . GLY A 1 87 ? -21.407 -6.421 10.510 1.00 85.12 87 GLY A CA 1
ATOM 686 C C . GLY A 1 87 ? -20.510 -5.725 11.546 1.00 85.12 87 GLY A C 1
ATOM 687 O O . GLY A 1 87 ? -19.713 -6.399 12.189 1.00 85.12 87 GLY A O 1
ATOM 688 N N . GLY A 1 88 ? -20.646 -4.405 11.731 1.00 91.75 88 GLY A N 1
ATOM 689 C CA . GLY A 1 88 ? -19.932 -3.625 12.753 1.00 91.75 88 GLY A CA 1
ATOM 690 C C . GLY A 1 88 ? -18.413 -3.505 12.553 1.00 91.75 88 GLY A C 1
ATOM 691 O O . GLY A 1 88 ? -17.833 -4.051 11.623 1.00 91.75 88 GLY A O 1
ATOM 692 N N . GLY A 1 89 ? -17.730 -2.775 13.432 1.00 95.69 89 GLY A N 1
ATOM 693 C CA . GLY A 1 89 ? -16.296 -2.500 13.281 1.00 95.69 89 GLY A CA 1
ATOM 694 C C . GLY A 1 89 ? -16.000 -1.334 12.336 1.00 95.69 89 GLY A C 1
ATOM 695 O O . GLY A 1 89 ? -16.887 -0.548 11.993 1.00 95.69 89 GLY A O 1
ATOM 696 N N . TYR A 1 90 ? -14.734 -1.205 11.954 1.00 97.25 90 TYR A N 1
ATOM 697 C CA . TYR A 1 90 ? -14.184 -0.009 11.326 1.00 97.25 90 TYR A CA 1
ATOM 698 C C . TYR A 1 90 ? -13.353 -0.350 10.096 1.00 97.25 90 TYR A C 1
ATOM 700 O O . TYR A 1 90 ? -12.715 -1.400 10.029 1.00 97.25 90 TYR A O 1
ATOM 708 N N . MET A 1 91 ? -13.351 0.558 9.126 1.00 95.44 91 MET A N 1
ATOM 709 C CA . MET A 1 91 ? -12.451 0.493 7.980 1.00 95.44 91 MET A CA 1
ATOM 710 C C . MET A 1 91 ? -11.025 0.823 8.429 1.00 95.44 91 MET A C 1
ATOM 712 O O . MET A 1 91 ? -10.829 1.749 9.207 1.00 95.44 91 MET A O 1
ATOM 716 N N . ALA A 1 92 ? -10.012 0.115 7.956 1.00 94.75 92 ALA A N 1
ATOM 717 C CA . ALA A 1 92 ? -8.618 0.463 8.218 1.00 94.75 92 ALA A CA 1
ATOM 718 C C . ALA A 1 92 ? -7.730 0.031 7.053 1.00 94.75 92 ALA A C 1
ATOM 720 O O . ALA A 1 92 ? -8.142 -0.805 6.249 1.00 94.75 92 ALA A O 1
ATOM 721 N N . TRP A 1 93 ? -6.512 0.576 7.000 1.00 93.50 93 TRP A N 1
ATOM 722 C CA . TRP A 1 93 ? -5.429 0.155 6.106 1.00 93.50 93 TRP A CA 1
ATOM 723 C C . TRP A 1 93 ? -4.177 -0.156 6.921 1.00 93.50 93 TRP A C 1
ATOM 725 O O . TRP A 1 93 ? -3.916 0.469 7.949 1.00 93.50 93 TRP A O 1
ATOM 735 N N . ILE A 1 94 ? -3.346 -1.067 6.418 1.00 90.62 94 ILE A N 1
ATOM 736 C CA . ILE A 1 94 ? -1.964 -1.198 6.901 1.00 90.62 94 ILE A CA 1
ATOM 737 C C . ILE A 1 94 ? -1.156 -0.011 6.362 1.00 90.62 94 ILE A C 1
ATOM 739 O O . ILE A 1 94 ? -1.311 0.350 5.196 1.00 90.62 94 ILE A O 1
ATOM 743 N N . GLY A 1 95 ? -0.253 0.558 7.168 1.00 87.69 95 GLY A N 1
ATOM 744 C CA . GLY A 1 95 ? 0.550 1.730 6.784 1.00 87.69 95 GLY A CA 1
ATOM 745 C C . GLY A 1 95 ? 1.312 1.588 5.456 1.00 87.69 95 GLY A C 1
ATOM 746 O O . GLY A 1 95 ? 1.462 2.566 4.732 1.00 87.69 95 GLY A O 1
ATOM 747 N N . ALA A 1 96 ? 1.706 0.371 5.070 1.00 89.25 96 ALA A N 1
ATOM 748 C CA . ALA A 1 96 ? 2.307 0.106 3.761 1.00 89.25 96 ALA A CA 1
ATOM 749 C C . ALA A 1 96 ? 1.367 0.461 2.589 1.00 89.25 96 ALA A C 1
ATOM 751 O O . ALA A 1 96 ? 1.808 1.059 1.612 1.00 89.25 96 ALA A O 1
ATOM 752 N N . HIS A 1 97 ? 0.060 0.190 2.698 1.00 90.75 97 HIS A N 1
ATOM 753 C CA . HIS A 1 97 ? -0.919 0.586 1.676 1.00 90.75 97 HIS A CA 1
ATOM 754 C C . HIS A 1 97 ? -1.048 2.113 1.580 1.00 90.75 97 HIS A C 1
ATOM 756 O O . HIS A 1 97 ? -1.214 2.653 0.487 1.00 90.75 97 HIS A O 1
ATOM 762 N N . HIS A 1 98 ? -0.893 2.832 2.701 1.00 86.31 98 HIS A N 1
ATOM 763 C CA . HIS A 1 98 ? -0.843 4.295 2.682 1.00 86.31 98 HIS A CA 1
ATOM 764 C C . HIS A 1 98 ? 0.361 4.818 1.876 1.00 86.31 98 HIS A C 1
ATOM 766 O O . HIS A 1 98 ? 0.247 5.790 1.144 1.00 86.31 98 HIS A O 1
ATOM 772 N N . GLN A 1 99 ? 1.509 4.154 1.933 1.00 89.44 99 GLN A N 1
ATOM 773 C CA . GLN A 1 99 ? 2.663 4.565 1.129 1.00 89.44 99 GLN A CA 1
ATOM 774 C C . GLN A 1 99 ? 2.474 4.201 -0.352 1.00 89.44 99 GLN A C 1
ATOM 776 O O . GLN A 1 99 ? 2.744 5.013 -1.238 1.00 89.44 99 GLN A O 1
ATOM 781 N N . LEU A 1 100 ? 1.956 3.001 -0.626 1.00 90.44 100 LEU A N 1
ATOM 782 C CA . LEU A 1 100 ? 1.830 2.479 -1.986 1.00 90.44 100 LEU A CA 1
ATOM 783 C C . LEU A 1 100 ? 0.733 3.164 -2.815 1.00 90.44 100 LEU A C 1
ATOM 785 O O . LEU A 1 100 ? 0.964 3.412 -3.995 1.00 90.44 100 LEU A O 1
ATOM 789 N N . HIS A 1 101 ? -0.426 3.517 -2.242 1.00 81.56 101 HIS A N 1
ATOM 790 C CA . HIS A 1 101 ? -1.489 4.176 -3.024 1.00 81.56 101 HIS A CA 1
ATOM 791 C C . HIS A 1 101 ? -1.064 5.563 -3.545 1.00 81.56 101 HIS A C 1
ATOM 793 O O . HIS A 1 101 ? -1.448 5.952 -4.650 1.00 81.56 101 HIS A O 1
ATOM 799 N N . CYS A 1 102 ? -0.228 6.289 -2.790 1.00 83.50 102 CYS A N 1
ATOM 800 C CA . CYS A 1 102 ? 0.347 7.563 -3.225 1.00 83.50 102 CYS A CA 1
ATOM 801 C C . CYS A 1 102 ? 1.255 7.373 -4.447 1.00 83.50 102 CYS A C 1
ATOM 803 O O . CYS A 1 102 ? 1.162 8.129 -5.411 1.00 83.50 102 CYS A O 1
ATOM 805 N N . ILE A 1 103 ? 2.098 6.336 -4.431 1.00 84.25 103 ILE A N 1
ATOM 806 C CA . ILE A 1 103 ? 2.982 6.002 -5.556 1.00 84.25 103 ILE A CA 1
ATOM 807 C C . ILE A 1 103 ? 2.154 5.583 -6.775 1.00 84.25 103 ILE A C 1
ATOM 809 O O . ILE A 1 103 ? 2.386 6.091 -7.869 1.00 84.25 103 ILE A O 1
ATOM 813 N N . ALA A 1 104 ? 1.148 4.726 -6.586 1.00 78.12 104 ALA A N 1
ATOM 814 C CA . ALA A 1 104 ? 0.259 4.293 -7.663 1.00 78.12 104 ALA A CA 1
ATOM 815 C C . ALA A 1 104 ? -0.452 5.478 -8.340 1.00 78.12 104 ALA A C 1
ATOM 817 O O . ALA A 1 104 ? -0.569 5.521 -9.563 1.00 78.12 104 ALA A O 1
ATOM 818 N N . SER A 1 105 ? -0.863 6.480 -7.556 1.00 70.88 105 SER A N 1
ATOM 819 C CA . SER A 1 105 ? -1.501 7.694 -8.081 1.00 70.88 105 SER A CA 1
ATOM 820 C C . SER A 1 105 ? -0.561 8.486 -8.998 1.00 70.88 105 SER A C 1
ATOM 822 O O . SER A 1 105 ? -0.997 9.007 -10.019 1.00 70.88 105 SER A O 1
ATOM 824 N N . LEU A 1 106 ? 0.738 8.535 -8.687 1.00 66.88 106 LEU A N 1
ATOM 825 C CA . LEU A 1 106 ? 1.740 9.186 -9.540 1.00 66.88 106 LEU A CA 1
ATOM 826 C C . LEU A 1 106 ? 1.998 8.417 -10.841 1.00 66.88 106 LEU A C 1
ATOM 828 O O . LEU A 1 106 ? 2.238 9.039 -11.872 1.00 66.88 106 LEU A O 1
ATOM 832 N N . VAL A 1 107 ? 1.938 7.083 -10.804 1.00 64.69 107 VAL A N 1
ATOM 833 C CA . VAL A 1 107 ? 2.101 6.236 -11.997 1.00 64.69 107 VAL A CA 1
ATOM 834 C C . VAL A 1 107 ? 0.908 6.396 -12.945 1.00 64.69 107 VAL A C 1
ATOM 836 O O . VAL A 1 107 ? 1.103 6.534 -14.149 1.00 64.69 107 VAL A O 1
ATOM 839 N N . SER A 1 108 ? -0.312 6.458 -12.402 1.00 58.53 108 SER A N 1
ATOM 840 C CA . SER A 1 108 ? -1.548 6.499 -13.196 1.00 58.53 108 SER A CA 1
ATOM 841 C C . SER A 1 108 ? -1.832 7.870 -13.838 1.00 58.53 108 SER A C 1
ATOM 843 O O . SER A 1 108 ? -2.380 7.933 -14.935 1.00 58.53 108 SER A O 1
ATOM 845 N N . ILE A 1 109 ? -1.406 8.981 -13.216 1.00 53.25 109 ILE A N 1
ATOM 846 C CA . ILE A 1 109 ? -1.619 10.354 -13.736 1.00 53.25 109 ILE A CA 1
ATOM 847 C C . ILE A 1 109 ? -0.758 10.669 -14.984 1.00 53.25 109 ILE A C 1
ATOM 849 O O . ILE A 1 109 ? -0.972 11.681 -15.643 1.00 53.25 109 ILE A O 1
ATOM 853 N N . MET A 1 110 ? 0.195 9.809 -15.355 1.00 44.91 110 MET A N 1
ATOM 854 C CA . MET A 1 110 ? 1.030 9.974 -16.557 1.00 44.91 110 MET A CA 1
ATOM 855 C C . MET A 1 110 ? 0.456 9.275 -17.810 1.00 44.91 110 MET A C 1
ATOM 857 O O . MET A 1 110 ? 1.229 8.807 -18.650 1.00 44.91 110 MET A O 1
ATOM 861 N N . THR A 1 111 ? -0.873 9.194 -17.929 1.00 42.75 111 THR A N 1
ATOM 862 C CA . THR A 1 111 ? -1.612 8.693 -19.108 1.00 42.75 111 THR A CA 1
ATOM 863 C C . THR A 1 111 ? -2.395 9.814 -19.783 1.00 42.75 111 THR A C 1
ATOM 865 O O . THR A 1 111 ? -2.490 9.779 -21.031 1.00 42.75 111 THR A O 1
#

Foldseek 3Di:
DDDDDDDPDPCPPPPPPPPPPPPPDPPPDDDDDDPDDDPCQVVDQCHDAQDPSNLVVLCVVQVPQWDFDAPVVCVVVVDDADWDDPPTGGIDGDVVSVVSVVVSVVRVVVD

Organism: Sclerotinia sclerotiorum (strain ATCC 18683 / 1980 / Ss-1) (NCBI:txid665079)

InterPro domains:
  IPR021765 Mycotoxin biosynthesis protein UstYa-like [PF11807] (15-106)
  IPR021765 Mycotoxin biosynthesis protein UstYa-like [PTHR33365] (21-107)

Secondary structure (DSSP, 8-state):
---------S-----TT-----PPP-TT----------TTGGG-TT-SSS-HHHHHHHHHHHTT--EEE-HHHHHHTT---PBPSSSSSEEE--HHHHHHHHHHHHHHTT-

Sequence (111 aa):
MSSEYKPFLLDEKRSENEESENWPAISDLKIQYVPVAPPDLPSSPYAGPPSDSVDQAWHNLLKDMNIRVTAEELEKSNQKSIALPEGGGYMAWIGAHHQLHCIASLVSIMT

pLDDT: mean 77.94, std 18.92, range [37.72, 97.25]

Radius of gyration: 22.46 Å; chains: 1; bounding box: 62×32×60 Å